Protein AF-A0A7R9ZYK2-F1 (afdb_monomer_lite)

Organism: NCBI:txid73915

Sequence (103 aa):
VGGYTGRHIPLHNVSFIGNRAGITGADKHITQSYFHANEFGIRGVERTDVDLSIFERNDVAANGGRGKFSCNIVRDNRIGVQAFFEGWELTGNLFQGNTEGSV

Foldseek 3Di:
DEDAPVEADEDEAEEDECECECYYEERYEYEQYEYYQYCEPYPAYANYAHEHYEFAAHQADYEYANYAHELYEQALYCARYHYDDPRHHYYNYHYYHHNYHPD

pLDDT: mean 92.53, std 8.56, range [56.03, 98.69]

Secondary structure (DSSP, 8-state):
--S--SS-EEEES-EEES-SEEEESS-EEEES-EEES-SEEEEEEES-EEES-EEES-SEEEEEESSEEES-EEES-SEEEEE-TT--EEES-EEES-SB---

Structure (mmCIF, N/CA/C/O backbone):
data_AF-A0A7R9ZYK2-F1
#
_entry.id   AF-A0A7R9ZYK2-F1
#
loop_
_atom_site.group_PDB
_atom_site.id
_atom_site.type_symbol
_atom_site.label_atom_id
_atom_site.label_alt_id
_atom_site.label_comp_id
_atom_site.label_asym_id
_atom_site.label_entity_id
_atom_site.label_seq_id
_atom_site.pdbx_PDB_ins_code
_atom_site.Cartn_x
_atom_site.Cartn_y
_atom_site.Cartn_z
_atom_site.occupancy
_atom_site.B_iso_or_equiv
_atom_site.auth_seq_id
_atom_site.auth_comp_id
_atom_site.auth_asym_id
_atom_site.auth_atom_id
_atom_site.pdbx_PDB_model_num
ATOM 1 N N . VAL A 1 1 ? 3.136 -6.432 -9.163 1.00 76.25 1 VAL A N 1
ATOM 2 C CA . VAL A 1 1 ? 4.425 -6.078 -9.819 1.00 76.25 1 VAL A CA 1
ATOM 3 C C . VAL A 1 1 ? 5.556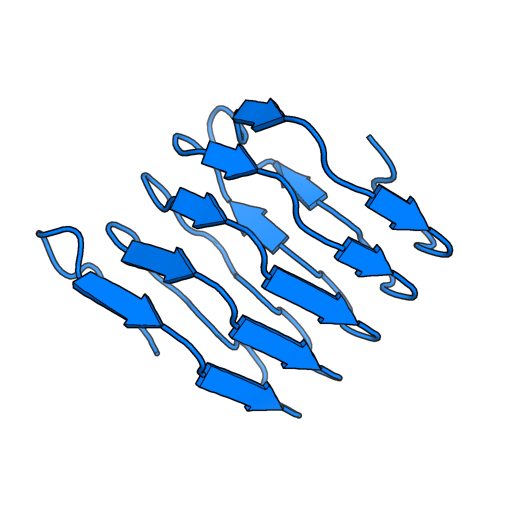 -6.491 -8.899 1.00 76.25 1 VAL A C 1
ATOM 5 O O . VAL A 1 1 ? 5.457 -6.210 -7.713 1.00 76.25 1 VAL A O 1
ATOM 8 N N . GLY A 1 2 ? 6.575 -7.187 -9.408 1.00 80.56 2 GLY A N 1
ATOM 9 C CA . GLY A 1 2 ? 7.645 -7.733 -8.571 1.00 80.56 2 GLY A CA 1
ATOM 10 C C . GLY A 1 2 ? 9.050 -7.447 -9.089 1.00 80.56 2 GLY A C 1
ATOM 11 O O . GLY A 1 2 ? 9.231 -7.157 -10.270 1.00 80.56 2 GLY A O 1
ATOM 12 N N . GLY A 1 3 ? 10.027 -7.572 -8.190 1.00 76.00 3 GLY A N 1
ATOM 13 C CA . GLY A 1 3 ? 11.458 -7.482 -8.487 1.00 76.00 3 GLY A CA 1
ATOM 14 C C . GLY A 1 3 ? 12.100 -6.135 -8.136 1.00 76.00 3 GLY A C 1
ATOM 15 O O . GLY A 1 3 ? 11.451 -5.083 -8.115 1.00 76.00 3 GLY A O 1
ATOM 16 N N . TYR A 1 4 ? 13.407 -6.186 -7.869 1.00 69.38 4 TYR A N 1
ATOM 17 C CA . TYR A 1 4 ? 14.256 -5.007 -7.706 1.00 69.38 4 TYR A CA 1
ATOM 18 C C . TYR A 1 4 ? 14.401 -4.319 -9.058 1.00 69.38 4 TYR A C 1
ATOM 20 O O . TYR A 1 4 ? 14.883 -4.924 -10.012 1.00 69.38 4 TYR A O 1
ATOM 28 N N . THR A 1 5 ? 13.986 -3.060 -9.155 1.00 76.50 5 THR A N 1
ATOM 29 C CA . THR A 1 5 ? 14.121 -2.314 -10.415 1.00 76.50 5 THR A CA 1
ATOM 30 C C . THR A 1 5 ? 15.456 -1.597 -10.541 1.00 76.50 5 THR A C 1
ATOM 32 O O . THR A 1 5 ? 15.772 -1.124 -11.629 1.00 76.50 5 THR A O 1
ATOM 35 N N . GLY A 1 6 ? 16.241 -1.490 -9.459 1.00 68.50 6 GLY A N 1
ATOM 36 C CA . GLY A 1 6 ? 17.555 -0.828 -9.454 1.00 68.50 6 GLY A CA 1
ATOM 37 C C . GLY A 1 6 ? 17.505 0.683 -9.724 1.00 68.50 6 GLY A C 1
ATOM 38 O O . GLY A 1 6 ? 18.541 1.343 -9.756 1.00 68.50 6 GLY A O 1
ATOM 39 N N . ARG A 1 7 ? 16.302 1.223 -9.937 1.00 71.81 7 ARG A N 1
ATOM 40 C CA . ARG A 1 7 ? 15.930 2.628 -10.123 1.00 71.81 7 ARG A CA 1
ATOM 41 C C . ARG A 1 7 ? 14.510 2.799 -9.586 1.00 71.81 7 ARG A C 1
ATOM 43 O O . ARG A 1 7 ? 13.721 1.862 -9.730 1.00 71.81 7 ARG A O 1
ATOM 50 N N . HIS A 1 8 ? 14.195 3.974 -9.034 1.00 76.25 8 HIS A N 1
ATOM 51 C CA . HIS A 1 8 ? 12.846 4.358 -8.593 1.00 76.25 8 HIS A CA 1
ATOM 52 C C . HIS A 1 8 ? 11.879 4.386 -9.778 1.00 76.25 8 HIS A C 1
ATOM 54 O O . HIS A 1 8 ? 11.746 5.396 -10.466 1.00 76.25 8 HIS A O 1
ATOM 60 N N . ILE A 1 9 ? 11.225 3.256 -10.051 1.00 85.25 9 ILE A N 1
ATOM 61 C CA . ILE A 1 9 ? 10.209 3.184 -11.105 1.00 85.25 9 ILE A CA 1
ATOM 62 C C . ILE A 1 9 ? 8.911 3.798 -10.573 1.00 85.25 9 ILE A C 1
ATOM 64 O O . ILE A 1 9 ? 8.421 3.331 -9.536 1.00 85.25 9 ILE A O 1
ATOM 68 N N . PRO A 1 10 ? 8.343 4.806 -11.264 1.00 90.94 10 PRO A N 1
ATOM 69 C CA . PRO A 1 10 ? 7.079 5.397 -10.866 1.00 90.94 10 PRO A CA 1
ATOM 70 C C . PRO A 1 10 ? 5.921 4.449 -11.191 1.00 90.94 10 PRO A C 1
ATOM 72 O O . PRO A 1 10 ? 5.795 3.950 -12.310 1.00 90.94 10 PRO A O 1
ATOM 75 N N . LEU A 1 11 ? 5.055 4.227 -10.208 1.00 92.06 11 LEU A N 1
ATOM 76 C CA . LEU A 1 11 ? 3.752 3.591 -10.358 1.00 92.06 11 LEU A CA 1
ATOM 77 C C . LEU A 1 11 ? 2.710 4.594 -9.878 1.00 92.06 11 LEU A C 1
ATOM 79 O O . LEU A 1 11 ? 2.687 4.967 -8.709 1.00 92.06 11 LEU A O 1
ATOM 83 N N . HIS A 1 12 ? 1.881 5.069 -10.796 1.00 96.38 12 HIS A N 1
ATOM 84 C CA . HIS A 1 12 ? 0.989 6.190 -10.551 1.00 96.38 12 HIS A CA 1
ATOM 85 C C . HIS A 1 12 ? -0.415 5.867 -11.042 1.00 96.38 12 HIS A C 1
ATOM 87 O O . HIS A 1 12 ? -0.565 5.427 -12.181 1.00 96.38 12 HIS A O 1
ATOM 93 N N . ASN A 1 13 ? -1.425 6.112 -10.204 1.00 97.06 13 ASN A N 1
ATOM 94 C CA . ASN A 1 13 ? -2.830 5.878 -10.543 1.00 97.06 13 ASN A CA 1
ATOM 95 C C . ASN A 1 13 ? -3.109 4.431 -11.000 1.00 97.06 13 ASN A C 1
ATOM 97 O O . ASN A 1 13 ? -3.724 4.187 -12.039 1.00 97.06 13 ASN A O 1
ATOM 101 N N . VAL A 1 14 ? -2.606 3.457 -10.233 1.00 96.81 14 VAL A N 1
ATOM 102 C CA . VAL A 1 14 ? -2.754 2.020 -10.519 1.00 96.81 14 VAL A CA 1
ATOM 103 C C . VAL A 1 14 ? -3.613 1.350 -9.449 1.00 96.81 14 VAL A C 1
ATOM 105 O O . VAL A 1 14 ? -3.541 1.704 -8.274 1.00 96.81 14 VAL A O 1
ATOM 108 N N . SER A 1 15 ? -4.412 0.355 -9.843 1.00 97.69 15 SER A N 1
ATOM 109 C CA . SER A 1 15 ? -5.199 -0.473 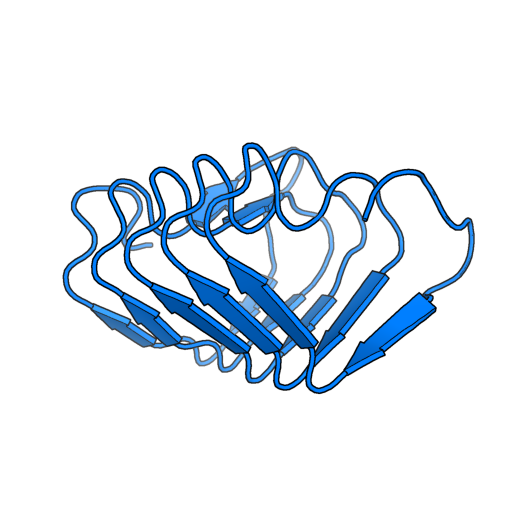-8.922 1.00 97.69 15 SER A CA 1
ATOM 110 C C . SER A 1 15 ? -4.669 -1.907 -8.851 1.00 97.69 15 SER A C 1
ATOM 112 O O . SER A 1 15 ? -4.477 -2.556 -9.879 1.00 97.69 15 SER A O 1
ATOM 114 N N . PHE A 1 16 ? -4.487 -2.415 -7.633 1.00 97.69 16 PHE A N 1
ATOM 115 C CA . PHE A 1 16 ? -4.106 -3.794 -7.332 1.00 97.69 16 PHE A CA 1
ATOM 116 C C . PHE A 1 16 ? -5.214 -4.449 -6.507 1.00 97.69 16 PHE A C 1
ATOM 118 O O . PHE A 1 16 ? -5.424 -4.083 -5.349 1.00 97.69 16 PHE A O 1
ATOM 125 N N . ILE A 1 17 ? -5.934 -5.401 -7.108 1.00 98.25 17 ILE A N 1
ATOM 126 C CA . ILE A 1 17 ? -7.150 -5.983 -6.522 1.00 98.25 17 ILE A CA 1
ATOM 127 C C . ILE A 1 17 ? -7.079 -7.511 -6.502 1.00 98.25 17 ILE A C 1
ATOM 129 O O . ILE A 1 17 ? -6.783 -8.112 -7.534 1.00 98.25 17 ILE A O 1
ATOM 133 N N . GLY A 1 18 ? -7.376 -8.136 -5.358 1.00 97.38 18 GLY A N 1
ATOM 134 C CA . GLY A 1 18 ? -7.564 -9.592 -5.270 1.00 97.38 18 GLY A CA 1
ATOM 135 C C . GLY A 1 18 ? -6.288 -10.426 -5.426 1.00 97.38 18 GLY A C 1
ATOM 136 O O . GLY A 1 18 ? -6.356 -11.581 -5.843 1.00 97.38 18 GLY A O 1
ATOM 137 N N . ASN A 1 19 ? -5.113 -9.854 -5.153 1.00 96.94 19 ASN A N 1
ATOM 138 C CA . ASN A 1 19 ? -3.823 -10.513 -5.362 1.00 96.94 19 ASN A CA 1
ATOM 139 C C . ASN A 1 19 ? -3.265 -11.111 -4.070 1.00 96.94 19 ASN A C 1
ATOM 141 O O . ASN A 1 19 ? -3.521 -10.637 -2.966 1.00 96.94 19 ASN A O 1
ATOM 145 N N . ARG A 1 20 ? -2.349 -12.072 -4.220 1.00 96.44 20 ARG A N 1
ATOM 146 C CA . ARG A 1 20 ? -1.459 -12.477 -3.123 1.00 96.44 20 ARG A CA 1
ATOM 147 C C . ARG A 1 20 ? -0.524 -11.342 -2.681 1.00 96.44 20 ARG A C 1
ATOM 149 O O . ARG A 1 20 ? -0.231 -11.191 -1.502 1.00 96.44 20 ARG A O 1
ATOM 156 N N . ALA A 1 21 ? -0.013 -10.559 -3.628 1.00 96.25 21 ALA A N 1
ATOM 157 C CA . ALA A 1 21 ? 0.767 -9.360 -3.343 1.00 96.25 21 ALA A CA 1
ATOM 158 C C . ALA A 1 21 ? 0.598 -8.347 -4.481 1.00 96.25 21 ALA A C 1
ATOM 160 O O . ALA A 1 21 ? 0.855 -8.691 -5.637 1.00 96.25 21 ALA A O 1
ATOM 161 N N . GLY A 1 22 ? 0.200 -7.111 -4.168 1.00 94.44 22 GLY A N 1
ATOM 162 C CA . GLY A 1 22 ? 0.124 -6.030 -5.156 1.00 94.44 22 GLY A CA 1
ATOM 163 C C . GLY A 1 22 ? 1.515 -5.641 -5.663 1.00 94.44 22 GLY A C 1
ATOM 164 O O . GLY A 1 22 ? 1.805 -5.729 -6.863 1.00 94.44 22 GLY A O 1
ATOM 165 N N . ILE A 1 23 ? 2.410 -5.294 -4.734 1.00 93.81 23 ILE A N 1
ATOM 166 C CA . ILE A 1 23 ? 3.819 -4.969 -5.004 1.00 93.81 23 ILE A CA 1
ATOM 167 C C . ILE A 1 23 ? 4.760 -5.844 -4.177 1.00 93.81 23 ILE A C 1
ATOM 169 O O . ILE A 1 23 ? 4.530 -6.084 -2.990 1.00 93.81 23 ILE A O 1
ATOM 173 N N . THR A 1 24 ? 5.857 -6.266 -4.806 1.00 93.12 24 THR A N 1
ATOM 174 C CA . THR A 1 24 ? 7.018 -6.873 -4.149 1.00 93.12 24 THR A CA 1
ATOM 175 C C . THR A 1 24 ? 8.326 -6.301 -4.702 1.00 93.12 24 THR A C 1
ATOM 177 O O . THR A 1 24 ? 8.377 -5.817 -5.836 1.00 93.12 24 THR A O 1
ATOM 180 N N . GLY A 1 25 ? 9.407 -6.412 -3.925 1.00 86.50 25 GLY A N 1
ATOM 181 C CA . GLY A 1 25 ? 10.737 -5.922 -4.305 1.00 86.50 25 GLY A CA 1
ATOM 182 C C . GLY A 1 25 ? 10.917 -4.408 -4.134 1.00 86.50 25 GLY A C 1
ATOM 183 O O . GLY A 1 25 ? 9.951 -3.657 -4.039 1.00 86.50 25 GLY A O 1
ATOM 184 N N . ALA A 1 26 ? 12.174 -3.971 -4.061 1.00 86.44 26 ALA A N 1
ATOM 185 C CA . ALA A 1 26 ? 12.531 -2.597 -3.710 1.00 86.44 26 ALA A CA 1
ATOM 186 C C . ALA A 1 26 ? 12.479 -1.604 -4.890 1.00 86.44 26 ALA A C 1
ATOM 188 O O . ALA A 1 26 ? 12.230 -1.971 -6.048 1.00 86.44 26 ALA A O 1
ATOM 189 N N . ASP A 1 27 ? 12.804 -0.348 -4.571 1.00 90.12 27 ASP A N 1
ATOM 190 C CA . ASP A 1 27 ? 13.107 0.744 -5.501 1.00 90.12 27 ASP A CA 1
ATOM 191 C C . ASP A 1 27 ? 11.902 1.178 -6.358 1.00 90.12 27 ASP A C 1
ATOM 193 O O . ASP A 1 27 ? 11.995 1.315 -7.579 1.00 90.12 27 ASP A O 1
ATOM 197 N N . LYS A 1 28 ? 10.734 1.379 -5.739 1.00 90.19 28 LYS A N 1
ATOM 198 C CA . LYS A 1 28 ? 9.543 1.941 -6.406 1.00 90.19 28 LYS A CA 1
ATOM 199 C C . LYS A 1 28 ? 9.164 3.290 -5.812 1.00 90.19 28 LYS A C 1
ATOM 201 O O . LYS A 1 28 ? 9.415 3.546 -4.639 1.00 90.19 28 LYS A O 1
ATOM 206 N N . HIS A 1 29 ? 8.519 4.122 -6.621 1.00 94.75 29 HIS A N 1
ATOM 207 C CA . HIS A 1 29 ? 7.784 5.284 -6.130 1.00 94.75 29 HIS A CA 1
ATOM 208 C C . HIS A 1 29 ? 6.316 5.122 -6.508 1.00 94.75 29 HIS A C 1
ATOM 210 O O . HIS A 1 29 ? 5.972 5.128 -7.688 1.00 94.75 29 HIS A O 1
ATOM 216 N N . ILE A 1 30 ? 5.465 4.888 -5.515 1.00 96.19 30 ILE A N 1
ATOM 217 C CA . ILE A 1 30 ? 4.049 4.572 -5.696 1.00 96.19 30 ILE A CA 1
ATOM 218 C C . ILE A 1 30 ? 3.235 5.791 -5.288 1.00 96.19 30 ILE A C 1
ATOM 220 O O . ILE A 1 30 ? 3.346 6.259 -4.161 1.00 96.19 30 ILE A O 1
ATOM 224 N N . THR A 1 31 ? 2.401 6.297 -6.192 1.00 98.12 31 THR A N 1
ATOM 225 C CA . THR A 1 31 ? 1.580 7.484 -5.933 1.00 98.12 31 THR A CA 1
ATOM 226 C C . THR A 1 31 ? 0.143 7.283 -6.391 1.00 98.12 31 THR A 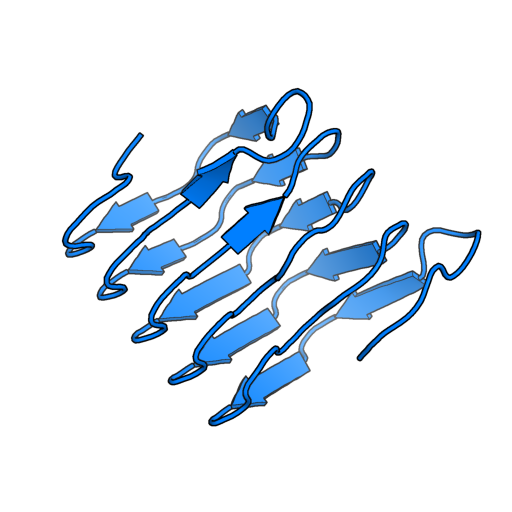C 1
ATOM 228 O O . THR A 1 31 ? -0.110 6.618 -7.401 1.00 98.12 31 THR A O 1
ATOM 231 N N . GLN A 1 32 ? -0.811 7.854 -5.650 1.00 98.25 32 GLN A N 1
ATOM 232 C CA . GLN A 1 32 ? -2.231 7.917 -6.035 1.00 98.25 32 GLN A CA 1
ATOM 233 C C . GLN A 1 32 ? -2.818 6.563 -6.465 1.00 98.25 32 GLN A C 1
ATOM 235 O O . GLN A 1 32 ? -3.603 6.488 -7.403 1.00 98.25 32 GLN A O 1
ATOM 240 N N . SER A 1 33 ? -2.389 5.476 -5.825 1.00 98.44 33 SER A N 1
ATOM 241 C CA . SER A 1 33 ? -2.738 4.108 -6.216 1.00 98.44 33 SER A CA 1
ATOM 242 C C . SER A 1 33 ? -3.684 3.462 -5.204 1.00 98.44 33 SER A C 1
ATOM 244 O O . SER A 1 33 ? -3.806 3.919 -4.067 1.00 98.44 33 SER A O 1
ATOM 246 N N . TYR A 1 34 ? -4.367 2.395 -5.616 1.00 98.56 34 TYR A N 1
ATOM 247 C CA . TYR A 1 34 ? -5.366 1.707 -4.799 1.00 98.56 34 TYR A CA 1
ATOM 248 C C . TYR A 1 34 ? -5.035 0.225 -4.627 1.00 98.56 34 TYR A C 1
ATOM 250 O O . TYR A 1 34 ? -4.828 -0.499 -5.599 1.00 98.56 34 TYR A O 1
ATOM 258 N N . PHE A 1 35 ? -5.013 -0.230 -3.378 1.00 98.69 35 PHE A N 1
ATOM 259 C CA . PHE A 1 35 ? -4.739 -1.607 -2.986 1.00 98.69 35 PHE A CA 1
ATOM 260 C C . PHE A 1 35 ? -5.949 -2.169 -2.250 1.00 98.69 35 PHE A C 1
ATOM 262 O O . PHE A 1 35 ? -6.217 -1.769 -1.115 1.00 98.69 35 PHE A O 1
ATOM 269 N N . HIS A 1 36 ? -6.669 -3.098 -2.881 1.00 98.69 36 HIS A N 1
ATOM 270 C CA . HIS A 1 36 ? -7.920 -3.628 -2.347 1.00 98.69 36 HIS A CA 1
ATOM 271 C C . HIS A 1 36 ? -7.974 -5.152 -2.299 1.00 98.69 36 HIS A C 1
ATOM 273 O O . HIS A 1 36 ? -7.682 -5.814 -3.294 1.00 98.69 36 HIS A O 1
ATOM 279 N N . ALA A 1 37 ? -8.436 -5.711 -1.179 1.00 98.31 37 ALA A N 1
ATOM 280 C CA . ALA A 1 37 ? -8.712 -7.146 -1.060 1.00 98.31 37 ALA A CA 1
ATOM 281 C C . ALA A 1 37 ? -7.520 -8.048 -1.443 1.00 98.31 37 ALA A C 1
ATOM 283 O O . ALA A 1 37 ? -7.704 -9.110 -2.036 1.00 98.31 37 ALA A O 1
ATOM 284 N N . ASN A 1 38 ? -6.289 -7.619 -1.148 1.00 98.25 38 ASN A N 1
ATOM 285 C CA . ASN A 1 38 ? -5.088 -8.430 -1.343 1.00 98.25 38 ASN A CA 1
ATOM 286 C C . ASN A 1 38 ? -4.686 -9.128 -0.032 1.00 98.25 38 ASN A C 1
ATOM 288 O O . ASN A 1 38 ? -4.942 -8.612 1.052 1.00 98.25 38 ASN A O 1
ATOM 292 N N . GLU A 1 39 ? -3.974 -10.255 -0.108 1.00 98.06 39 GLU A N 1
ATOM 293 C CA . GLU A 1 39 ? -3.281 -10.805 1.074 1.00 98.06 39 GLU A CA 1
ATOM 294 C C . GLU A 1 39 ? -2.216 -9.795 1.545 1.00 98.06 39 GLU A C 1
ATOM 296 O O . GLU A 1 39 ? -2.163 -9.421 2.709 1.00 98.06 39 GLU A O 1
ATOM 301 N N . PHE A 1 40 ? -1.441 -9.237 0.613 1.00 97.75 40 PHE A N 1
ATOM 302 C CA . PHE A 1 40 ? -0.565 -8.097 0.879 1.00 97.75 40 PHE A CA 1
ATOM 303 C C . PHE A 1 40 ? -0.801 -6.983 -0.142 1.00 97.75 40 PHE A C 1
ATOM 305 O O . PHE A 1 40 ? -0.686 -7.215 -1.349 1.00 97.75 40 PHE A O 1
ATOM 312 N N . GLY A 1 41 ? -1.052 -5.752 0.306 1.00 97.31 41 GLY A N 1
ATOM 313 C CA . GLY A 1 41 ? -0.990 -4.590 -0.587 1.00 97.31 41 GLY A CA 1
ATOM 314 C C . GLY A 1 41 ? 0.444 -4.397 -1.091 1.00 97.31 41 GLY A C 1
ATOM 315 O O . GLY A 1 41 ? 0.722 -4.480 -2.292 1.00 97.31 41 GLY A O 1
ATOM 316 N N . ILE A 1 42 ? 1.377 -4.267 -0.146 1.00 96.19 42 ILE A N 1
ATOM 317 C CA . ILE A 1 42 ? 2.827 -4.258 -0.377 1.00 96.19 42 ILE A CA 1
ATOM 318 C C . ILE A 1 42 ? 3.488 -5.309 0.517 1.00 96.19 42 ILE A C 1
ATOM 320 O O . ILE A 1 42 ? 3.177 -5.390 1.706 1.00 96.19 42 ILE A O 1
ATOM 324 N N . ARG A 1 43 ? 4.415 -6.100 -0.038 1.00 95.31 43 ARG A N 1
ATOM 325 C CA . ARG A 1 43 ? 5.080 -7.195 0.681 1.00 95.31 43 ARG A CA 1
ATOM 326 C C . ARG A 1 43 ? 6.602 -7.143 0.577 1.00 95.31 43 ARG A C 1
ATOM 328 O O . ARG A 1 43 ? 7.148 -7.320 -0.514 1.00 95.31 43 ARG A O 1
ATOM 335 N N . GLY A 1 44 ? 7.263 -7.043 1.730 1.00 90.94 44 GLY A N 1
ATOM 336 C CA . GLY A 1 44 ? 8.699 -7.262 1.897 1.00 90.94 44 GLY A CA 1
ATOM 337 C C . GLY A 1 44 ? 9.558 -6.317 1.068 1.00 90.94 44 GLY A C 1
ATOM 338 O O . GLY A 1 44 ? 10.478 -6.774 0.393 1.00 90.94 44 GLY A O 1
ATOM 339 N N . VAL A 1 45 ? 9.220 -5.025 1.050 1.00 91.19 45 VAL A N 1
ATOM 340 C CA . VAL A 1 45 ? 9.947 -4.031 0.246 1.00 91.19 45 VAL A CA 1
ATOM 341 C C . VAL A 1 45 ? 10.925 -3.208 1.081 1.00 91.19 45 VAL A C 1
ATOM 343 O O . VAL A 1 45 ? 10.687 -2.923 2.252 1.00 91.19 45 VAL A O 1
ATOM 346 N N . GLU A 1 46 ? 12.005 -2.772 0.437 1.00 90.50 46 GLU A N 1
ATOM 347 C CA . GLU A 1 46 ? 12.921 -1.741 0.931 1.00 90.50 46 GLU A CA 1
ATOM 348 C C . GLU A 1 46 ? 12.896 -0.530 -0.011 1.00 90.50 46 GLU A C 1
ATOM 350 O O . GLU A 1 46 ? 12.489 -0.666 -1.171 1.00 90.50 46 GLU A O 1
ATOM 355 N N . ARG A 1 47 ? 13.367 0.639 0.451 1.00 91.44 47 ARG A N 1
ATOM 356 C CA . ARG A 1 47 ? 13.659 1.826 -0.390 1.00 91.44 47 ARG A CA 1
ATOM 357 C C . ARG A 1 47 ? 12.535 2.159 -1.375 1.00 91.44 47 ARG A C 1
ATOM 359 O O . ARG A 1 47 ? 12.766 2.440 -2.549 1.00 91.44 47 ARG A O 1
ATOM 366 N N . THR A 1 48 ? 11.304 2.012 -0.904 1.00 93.00 48 THR A N 1
ATOM 367 C CA . THR A 1 48 ? 10.093 2.220 -1.687 1.00 93.00 48 THR A CA 1
ATOM 368 C C . THR A 1 48 ? 9.285 3.295 -1.002 1.00 93.00 48 THR A C 1
ATOM 370 O O . THR A 1 48 ? 8.949 3.140 0.175 1.00 93.00 48 THR A O 1
ATOM 373 N N . ASP A 1 49 ? 9.006 4.353 -1.754 1.00 95.38 49 ASP A N 1
ATOM 374 C CA . ASP A 1 49 ? 8.212 5.486 -1.303 1.00 95.38 49 ASP A CA 1
ATOM 375 C C . ASP A 1 49 ? 6.761 5.294 -1.750 1.00 95.38 49 ASP A C 1
ATOM 377 O O . ASP A 1 49 ? 6.503 4.877 -2.886 1.00 95.38 49 ASP A O 1
ATOM 381 N N . VAL A 1 50 ? 5.819 5.562 -0.850 1.00 97.00 50 VAL A N 1
ATOM 382 C CA . VAL A 1 50 ? 4.382 5.382 -1.067 1.00 97.00 50 VAL A CA 1
ATOM 383 C C . VAL A 1 50 ? 3.646 6.620 -0.590 1.00 97.00 50 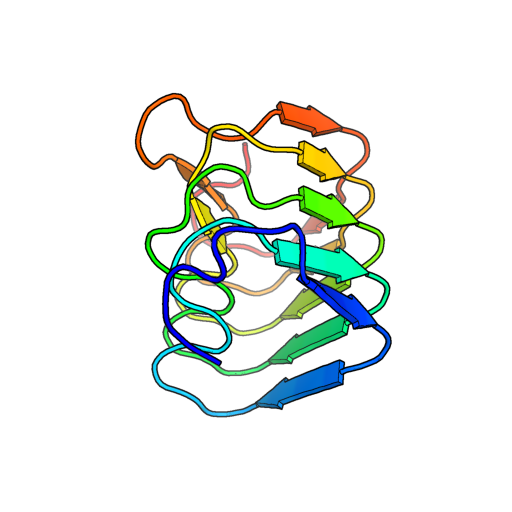VAL A C 1
ATOM 385 O O . VAL A 1 50 ? 3.597 6.885 0.613 1.00 97.00 50 VAL A O 1
ATOM 388 N N . ASP A 1 51 ? 3.034 7.340 -1.524 1.00 98.00 51 ASP A N 1
ATOM 389 C CA . ASP A 1 51 ? 2.363 8.600 -1.238 1.00 98.00 51 ASP A CA 1
ATOM 390 C C . ASP A 1 51 ? 0.922 8.624 -1.756 1.00 98.00 51 ASP A C 1
ATOM 392 O O . ASP A 1 51 ? 0.610 8.090 -2.828 1.00 98.00 51 ASP A O 1
ATOM 396 N N . LEU A 1 52 ? 0.036 9.306 -1.022 1.00 98.38 52 LEU A N 1
ATOM 397 C CA . LEU A 1 52 ? -1.322 9.650 -1.476 1.00 98.38 52 LEU A CA 1
ATOM 398 C C . LEU A 1 52 ? -2.144 8.443 -1.965 1.00 98.38 52 LEU A C 1
ATOM 400 O O . LEU A 1 52 ? -2.980 8.577 -2.858 1.00 98.38 52 LEU A O 1
ATOM 404 N N . SER A 1 53 ? -1.879 7.252 -1.431 1.00 98.62 53 SER A N 1
ATOM 405 C CA . SER A 1 53 ? -2.477 5.995 -1.879 1.00 98.62 53 SER A CA 1
ATOM 406 C C . SER A 1 53 ? -3.465 5.448 -0.851 1.00 98.62 53 SER A C 1
ATOM 408 O O . SER A 1 53 ? -3.463 5.832 0.320 1.00 98.62 53 SER A O 1
ATOM 410 N N . ILE A 1 54 ? -4.343 4.554 -1.300 1.00 98.62 54 ILE A N 1
ATOM 411 C CA . ILE A 1 54 ? -5.395 3.965 -0.471 1.00 98.62 54 ILE A CA 1
ATOM 412 C C . ILE A 1 54 ? -5.159 2.461 -0.348 1.00 98.62 54 ILE A C 1
ATOM 414 O O . ILE A 1 54 ? -5.042 1.759 -1.352 1.00 98.62 54 ILE A O 1
ATOM 418 N N . PHE A 1 55 ? -5.148 1.966 0.886 1.00 98.56 55 PHE A N 1
ATOM 419 C CA . PHE A 1 55 ? -5.073 0.550 1.221 1.00 98.56 55 PHE A CA 1
ATOM 420 C C . PHE A 1 55 ? -6.311 0.141 2.005 1.00 98.56 55 PHE A C 1
ATOM 422 O O . PHE A 1 55 ? -6.531 0.618 3.121 1.00 98.56 55 PHE A O 1
ATOM 429 N N . GLU A 1 56 ? -7.110 -0.750 1.430 1.00 98.50 56 GLU A N 1
ATOM 430 C CA . GLU A 1 56 ? -8.400 -1.133 1.985 1.00 98.50 56 GLU A CA 1
ATOM 431 C C . GLU A 1 56 ? -8.655 -2.640 1.920 1.00 98.50 56 GLU A C 1
ATOM 433 O O . GLU A 1 56 ? -8.475 -3.258 0.872 1.00 98.50 56 GLU A O 1
ATOM 438 N N . ARG A 1 57 ? -9.141 -3.234 3.018 1.00 98.31 57 ARG A N 1
ATOM 439 C CA . ARG A 1 57 ? -9.541 -4.656 3.070 1.00 98.31 57 ARG A CA 1
ATOM 440 C C . ARG A 1 57 ? -8.449 -5.641 2.656 1.00 98.31 57 ARG A C 1
ATOM 442 O O . ARG A 1 57 ? -8.752 -6.723 2.165 1.00 98.31 57 ARG A O 1
ATOM 449 N N . ASN A 1 58 ? -7.185 -5.284 2.838 1.00 98.19 58 ASN A N 1
ATOM 450 C CA . ASN A 1 58 ? -6.081 -6.222 2.682 1.00 98.19 58 ASN A CA 1
ATOM 451 C C . ASN A 1 58 ? -5.869 -6.997 3.992 1.00 98.19 58 ASN A C 1
ATOM 453 O O . ASN A 1 58 ? -6.224 -6.506 5.066 1.00 98.19 58 ASN A O 1
ATOM 457 N N . ASP A 1 59 ? -5.254 -8.180 3.932 1.00 97.56 59 ASP A N 1
ATOM 458 C CA . ASP A 1 59 ? -4.797 -8.827 5.168 1.00 97.56 59 ASP A CA 1
ATOM 459 C C . ASP A 1 59 ? -3.662 -7.998 5.786 1.00 97.56 59 ASP A C 1
ATOM 461 O O . ASP A 1 59 ? -3.774 -7.518 6.910 1.00 97.56 59 ASP A O 1
ATOM 465 N N . VAL A 1 60 ? -2.626 -7.693 5.004 1.00 97.19 60 VAL A N 1
ATOM 466 C CA . VAL A 1 60 ? -1.591 -6.720 5.371 1.00 97.19 60 VAL A CA 1
ATOM 467 C C . VAL A 1 60 ? -1.583 -5.586 4.357 1.00 97.19 60 VAL A C 1
ATOM 469 O O . VAL A 1 60 ? -1.326 -5.801 3.172 1.00 97.19 60 VAL A O 1
ATOM 472 N N . ALA A 1 61 ? -1.848 -4.360 4.806 1.00 97.44 61 ALA A N 1
ATOM 473 C CA . ALA A 1 61 ? -1.865 -3.201 3.921 1.00 97.44 61 ALA A CA 1
ATOM 474 C C . ALA A 1 61 ? -0.465 -2.961 3.342 1.00 97.44 61 ALA A C 1
ATOM 476 O O . ALA A 1 61 ? -0.272 -2.977 2.123 1.00 97.44 61 ALA A O 1
ATOM 477 N N . ALA A 1 62 ? 0.529 -2.817 4.217 1.00 96.00 62 ALA A N 1
ATOM 478 C CA . ALA A 1 62 ? 1.884 -2.532 3.789 1.00 96.00 62 ALA A CA 1
ATOM 479 C C . ALA A 1 62 ? 2.919 -3.178 4.723 1.00 96.00 62 ALA A C 1
ATOM 481 O O . ALA A 1 62 ? 2.924 -2.942 5.929 1.00 96.00 62 ALA A O 1
ATOM 482 N N . ASN A 1 63 ? 3.812 -3.987 4.150 1.00 94.88 63 ASN A N 1
ATOM 483 C CA . ASN A 1 63 ? 4.968 -4.572 4.824 1.00 94.88 63 ASN A CA 1
ATOM 484 C C . ASN A 1 63 ? 6.265 -4.115 4.132 1.00 94.88 63 ASN A C 1
ATOM 486 O O . ASN A 1 63 ? 6.502 -4.464 2.970 1.00 94.88 63 ASN A O 1
ATOM 490 N N . GLY A 1 64 ? 7.095 -3.333 4.825 1.00 93.31 64 GLY A N 1
ATOM 491 C CA . GLY A 1 64 ? 8.306 -2.756 4.234 1.00 93.31 64 GLY A CA 1
ATOM 492 C C . GLY A 1 64 ? 9.072 -1.786 5.139 1.00 93.31 64 GLY A C 1
ATOM 493 O O . GLY A 1 64 ? 8.751 -1.629 6.320 1.00 93.31 64 GLY A O 1
ATOM 494 N N . GLY A 1 65 ? 10.103 -1.150 4.574 1.00 91.81 65 GLY A N 1
ATOM 495 C CA . GLY A 1 65 ? 10.881 -0.116 5.258 1.00 91.81 65 GLY A CA 1
ATOM 496 C C . GLY A 1 65 ? 11.900 0.631 4.390 1.00 91.81 65 GLY A C 1
ATOM 497 O O . GLY A 1 65 ? 11.975 0.443 3.173 1.00 91.81 65 GLY A O 1
ATOM 498 N N . ARG A 1 66 ? 12.706 1.491 5.029 1.00 92.75 66 ARG A N 1
ATOM 499 C CA . ARG A 1 66 ? 13.802 2.290 4.434 1.00 92.75 66 ARG A CA 1
ATOM 500 C C . ARG A 1 66 ? 13.365 3.263 3.332 1.00 92.75 66 ARG A C 1
ATOM 502 O O . ARG A 1 66 ? 14.158 3.623 2.465 1.00 92.75 66 ARG A O 1
ATOM 509 N N . GLY A 1 67 ? 12.096 3.648 3.350 1.00 92.88 67 GLY A N 1
ATOM 510 C CA . GLY A 1 67 ? 11.481 4.633 2.461 1.00 92.88 67 GLY A CA 1
ATOM 511 C C . GLY A 1 67 ? 10.414 5.429 3.207 1.00 92.88 67 GLY A C 1
ATOM 512 O O . GLY A 1 67 ? 10.258 5.281 4.425 1.00 92.88 67 GLY A O 1
ATOM 513 N N . LYS A 1 68 ? 9.664 6.241 2.474 1.00 95.31 68 LYS A N 1
ATOM 514 C CA . LYS A 1 68 ? 8.565 7.049 3.002 1.00 95.31 68 LYS A CA 1
ATOM 515 C C . LYS A 1 68 ? 7.228 6.366 2.786 1.00 95.31 68 LYS A C 1
ATOM 517 O O . LYS A 1 68 ? 6.961 5.799 1.732 1.00 95.31 68 LYS A O 1
ATOM 522 N N . PHE A 1 69 ? 6.358 6.472 3.775 1.00 96.38 69 PHE A N 1
ATOM 523 C CA . PHE A 1 69 ? 4.963 6.086 3.652 1.00 96.38 69 PHE A CA 1
ATOM 524 C C . PHE A 1 69 ? 4.144 7.286 4.117 1.00 96.38 69 PHE A C 1
ATOM 526 O O . PHE A 1 69 ? 4.000 7.504 5.323 1.00 96.38 69 PHE A O 1
ATOM 533 N N . SER A 1 70 ? 3.698 8.125 3.177 1.00 97.81 70 SER A N 1
ATOM 534 C CA . SER A 1 70 ? 3.156 9.446 3.497 1.00 97.81 70 SER A CA 1
ATOM 535 C C . SER A 1 70 ? 1.774 9.745 2.914 1.00 97.81 70 SER A C 1
ATOM 537 O O . SER A 1 70 ? 1.440 9.376 1.791 1.00 97.81 70 SER A O 1
ATOM 539 N N . CYS A 1 71 ? 0.943 10.441 3.693 1.00 98.38 71 CYS A N 1
ATOM 540 C CA . CYS A 1 71 ? -0.381 10.906 3.271 1.00 98.38 71 CYS A CA 1
ATOM 541 C C . CYS A 1 71 ? -1.289 9.802 2.687 1.00 98.38 71 CYS A C 1
ATOM 543 O O . CYS A 1 71 ? -2.128 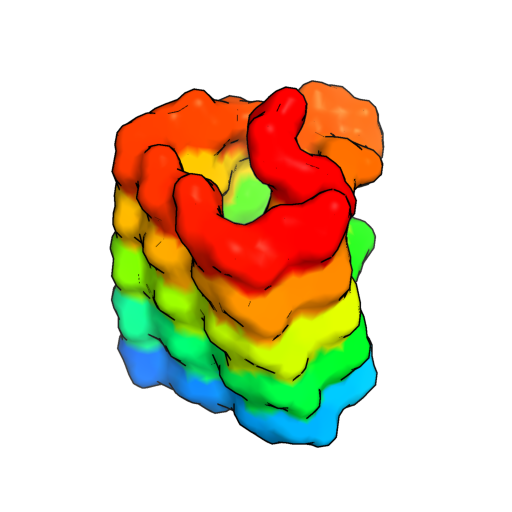10.075 1.828 1.00 98.38 71 CYS A O 1
ATOM 545 N N . ASN A 1 72 ? -1.122 8.554 3.134 1.00 98.38 72 ASN A N 1
ATOM 546 C CA . ASN A 1 72 ? -1.930 7.421 2.695 1.00 98.38 72 ASN A CA 1
ATOM 547 C C . ASN A 1 72 ? -3.178 7.259 3.564 1.00 98.38 72 ASN A C 1
ATOM 549 O O . ASN A 1 72 ? -3.187 7.615 4.744 1.00 98.38 72 ASN A O 1
ATOM 553 N N . ILE A 1 73 ? -4.211 6.642 2.996 1.00 98.38 73 ILE A N 1
ATOM 554 C CA . ILE A 1 73 ? -5.370 6.153 3.743 1.00 98.38 73 ILE A CA 1
ATOM 555 C C . ILE A 1 73 ? -5.219 4.644 3.883 1.00 98.38 73 ILE A C 1
ATOM 557 O O . ILE A 1 73 ? -5.262 3.918 2.893 1.00 98.38 73 ILE A O 1
ATOM 561 N N . VAL A 1 74 ? -5.057 4.165 5.110 1.00 98.31 74 VAL A N 1
ATOM 562 C CA . VAL A 1 74 ? -4.909 2.745 5.429 1.00 98.31 74 VAL A CA 1
ATOM 563 C C . VAL A 1 74 ? -6.078 2.346 6.312 1.00 98.31 74 VAL A C 1
ATOM 565 O O . VAL A 1 74 ? -6.098 2.666 7.504 1.00 98.31 74 VAL A O 1
ATOM 568 N N . ARG A 1 75 ? -7.075 1.676 5.731 1.00 97.88 75 ARG A N 1
ATOM 569 C CA . ARG A 1 75 ? -8.309 1.355 6.447 1.00 97.88 75 ARG A CA 1
ATOM 570 C C . ARG A 1 75 ? -8.834 -0.054 6.254 1.00 97.88 75 ARG A C 1
ATOM 572 O O . ARG A 1 75 ? -8.646 -0.650 5.203 1.00 97.88 75 ARG A O 1
ATOM 579 N N . ASP A 1 76 ? -9.534 -0.558 7.260 1.00 97.88 76 ASP A N 1
ATOM 580 C CA . ASP A 1 76 ? -10.234 -1.845 7.212 1.00 97.88 76 ASP A CA 1
ATOM 581 C C . ASP A 1 76 ? -9.338 -3.033 6.803 1.00 97.88 76 ASP A C 1
ATOM 583 O O . ASP A 1 76 ? -9.813 -3.990 6.197 1.00 97.88 76 ASP A O 1
ATOM 587 N N . ASN A 1 77 ? -8.032 -2.971 7.088 1.00 97.75 77 ASN A N 1
ATOM 588 C CA . ASN A 1 77 ? -7.098 -4.081 6.876 1.00 97.75 77 ASN A CA 1
ATOM 589 C C . ASN A 1 77 ? -6.964 -4.905 8.172 1.00 97.75 77 ASN A C 1
ATOM 591 O O . ASN A 1 77 ? -7.212 -4.378 9.261 1.00 97.75 77 ASN A O 1
ATOM 595 N N . ARG A 1 78 ? -6.515 -6.170 8.119 1.00 96.94 78 ARG A N 1
ATOM 596 C CA . ARG A 1 78 ? -6.158 -6.857 9.380 1.00 96.94 78 ARG A CA 1
ATOM 597 C C . ARG A 1 78 ? -4.949 -6.170 10.009 1.00 96.94 78 ARG A C 1
ATOM 599 O O . ARG A 1 78 ? -5.054 -5.720 11.140 1.00 96.94 78 ARG A O 1
ATOM 606 N N . ILE A 1 79 ? -3.855 -6.009 9.266 1.00 96.50 79 ILE A N 1
ATOM 607 C CA . ILE A 1 79 ? -2.668 -5.246 9.671 1.00 96.50 79 ILE A CA 1
ATOM 608 C C . ILE A 1 79 ? -2.551 -3.982 8.815 1.00 96.50 79 ILE A C 1
ATOM 610 O O . ILE A 1 79 ? -2.518 -4.071 7.587 1.00 96.50 79 ILE A O 1
ATOM 614 N N . GLY A 1 80 ? -2.438 -2.814 9.456 1.00 96.19 80 GLY A N 1
ATOM 615 C CA . GLY A 1 80 ? -2.179 -1.534 8.790 1.00 96.19 80 GLY A CA 1
ATOM 616 C C . GLY A 1 80 ? -0.776 -1.468 8.178 1.00 96.19 80 GLY A C 1
ATOM 617 O O . GLY A 1 80 ? -0.586 -1.718 6.988 1.00 96.19 80 GLY A O 1
ATOM 618 N N . VAL A 1 81 ? 0.225 -1.139 8.992 1.00 94.56 81 VAL A N 1
ATOM 619 C CA . VAL A 1 81 ? 1.635 -1.153 8.574 1.00 94.56 81 VAL A CA 1
ATOM 620 C C . VAL A 1 81 ? 2.410 -2.151 9.420 1.00 94.56 81 VAL A C 1
ATOM 622 O O . VAL A 1 81 ? 2.308 -2.166 10.643 1.00 94.56 81 VAL A O 1
ATOM 625 N N . GLN A 1 82 ? 3.215 -2.974 8.757 1.00 93.25 82 GLN A N 1
ATOM 626 C CA . GLN A 1 82 ? 4.163 -3.874 9.392 1.00 93.25 82 GLN A CA 1
ATOM 627 C C . GLN A 1 82 ? 5.584 -3.471 9.005 1.00 93.25 82 GLN A C 1
ATOM 629 O O . GLN A 1 82 ? 5.936 -3.451 7.824 1.00 93.25 82 GLN A O 1
ATOM 634 N N . ALA A 1 83 ? 6.415 -3.183 10.004 1.00 88.75 83 ALA A N 1
ATOM 635 C CA . ALA A 1 83 ? 7.815 -2.871 9.765 1.00 88.75 83 ALA A CA 1
ATOM 636 C C . ALA A 1 83 ? 8.568 -4.082 9.191 1.00 88.75 83 ALA A C 1
ATOM 638 O O . ALA A 1 83 ? 8.415 -5.220 9.642 1.00 88.75 83 ALA A O 1
ATOM 639 N N . PHE A 1 84 ? 9.423 -3.807 8.213 1.00 81.56 84 PHE A N 1
ATOM 640 C CA . PHE A 1 84 ? 10.453 -4.704 7.707 1.00 81.56 84 PHE A CA 1
ATOM 641 C C . PHE A 1 84 ? 11.771 -3.920 7.668 1.00 81.56 84 PHE A C 1
ATOM 643 O O . PHE A 1 84 ? 11.770 -2.730 7.345 1.00 81.56 84 PHE A O 1
ATOM 650 N N . PHE A 1 85 ? 12.891 -4.553 8.027 1.00 82.75 85 PHE A N 1
ATOM 651 C CA . PHE A 1 85 ? 14.159 -3.854 8.290 1.00 82.75 85 PHE A CA 1
ATOM 652 C C . PHE A 1 85 ? 14.000 -2.704 9.304 1.00 82.75 85 PHE A C 1
ATOM 654 O O . PHE A 1 85 ? 13.545 -2.932 10.420 1.00 82.75 85 PHE A O 1
ATOM 661 N N . GLU A 1 86 ? 14.377 -1.483 8.923 1.00 86.69 86 GLU A N 1
ATOM 662 C CA . GLU A 1 86 ? 14.363 -0.276 9.760 1.00 86.69 86 GLU A CA 1
ATOM 663 C C . GLU A 1 86 ? 12.965 0.370 9.849 1.00 86.69 86 GLU A C 1
ATOM 665 O O . GLU A 1 86 ? 12.802 1.395 10.504 1.00 86.69 86 GLU A O 1
ATOM 670 N N . GLY A 1 87 ? 11.949 -0.220 9.204 1.00 89.25 87 GLY A N 1
ATOM 671 C CA . GLY A 1 87 ? 10.604 0.352 9.118 1.00 89.25 87 GLY A CA 1
ATOM 672 C C . GLY A 1 87 ? 10.518 1.539 8.153 1.00 89.25 87 GLY A C 1
ATOM 673 O O . GLY A 1 87 ? 11.494 1.898 7.490 1.00 89.25 87 GLY A O 1
ATOM 674 N N . TRP A 1 88 ? 9.323 2.110 8.007 1.00 93.06 88 TRP A N 1
ATOM 675 C CA . TRP A 1 88 ? 9.080 3.278 7.153 1.00 93.06 88 TRP A CA 1
ATOM 676 C C . TRP A 1 88 ? 9.078 4.581 7.947 1.00 93.06 88 TRP A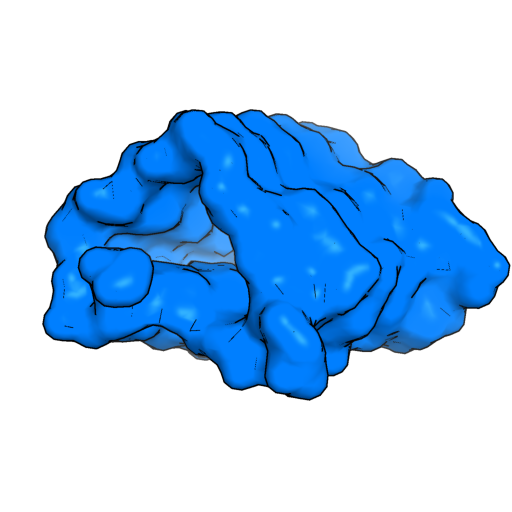 C 1
ATOM 678 O O . TRP A 1 88 ? 8.655 4.619 9.101 1.00 93.06 88 TRP A O 1
ATOM 688 N N . GLU A 1 89 ? 9.457 5.670 7.280 1.00 94.75 89 GLU A N 1
ATOM 689 C CA . GLU A 1 89 ? 9.143 7.020 7.742 1.00 94.75 89 GLU A CA 1
ATOM 690 C C . GLU A 1 89 ? 7.645 7.281 7.504 1.00 94.75 89 GLU A C 1
ATOM 692 O O . GLU A 1 89 ? 7.207 7.444 6.361 1.00 94.75 89 GLU A O 1
ATOM 697 N N . LEU A 1 90 ? 6.848 7.265 8.578 1.00 94.62 90 LEU A N 1
ATOM 698 C CA . LEU A 1 90 ? 5.398 7.467 8.521 1.00 94.62 90 LEU A CA 1
ATOM 699 C C . LEU A 1 90 ? 5.043 8.942 8.739 1.00 94.62 90 LEU A C 1
ATOM 701 O O . LEU A 1 90 ? 5.246 9.462 9.834 1.00 94.62 90 LEU A O 1
ATOM 705 N N . THR A 1 91 ? 4.422 9.591 7.748 1.00 96.50 91 THR A N 1
ATOM 706 C CA . THR A 1 91 ? 4.046 11.015 7.852 1.00 96.50 91 THR A CA 1
ATOM 707 C C . THR A 1 91 ? 2.653 11.283 7.284 1.00 96.50 91 THR A C 1
ATOM 709 O O . THR A 1 91 ? 2.383 10.992 6.127 1.00 96.50 91 THR A O 1
ATOM 712 N N . GLY A 1 92 ? 1.749 11.869 8.075 1.00 96.94 92 GLY A N 1
ATOM 713 C CA . GLY A 1 92 ? 0.450 12.359 7.581 1.00 96.94 92 GLY A CA 1
ATOM 714 C C . GLY A 1 92 ? -0.544 11.286 7.109 1.00 96.94 92 GLY A C 1
ATOM 715 O O . GLY A 1 92 ? -1.487 11.614 6.397 1.00 96.94 92 GLY A O 1
ATOM 716 N N . ASN A 1 93 ? -0.347 10.015 7.467 1.00 97.31 93 ASN A N 1
ATOM 717 C CA . ASN A 1 93 ? -1.266 8.934 7.097 1.00 97.31 93 ASN A CA 1
ATOM 718 C C . ASN A 1 93 ? -2.519 8.920 7.982 1.00 97.31 93 ASN A C 1
ATOM 720 O O . ASN A 1 93 ? -2.454 9.212 9.177 1.00 97.31 93 ASN A O 1
ATOM 724 N N . LEU A 1 94 ? -3.638 8.485 7.408 1.00 97.19 94 LEU A N 1
ATOM 725 C CA . LEU A 1 94 ? -4.855 8.151 8.136 1.00 97.19 94 LEU A CA 1
ATOM 726 C C . LEU A 1 94 ? -4.943 6.632 8.319 1.00 97.19 94 LEU A C 1
ATOM 728 O O . LEU A 1 94 ? -5.098 5.903 7.341 1.00 97.19 94 LEU A O 1
ATOM 732 N N . PHE A 1 95 ? -4.906 6.171 9.569 1.00 96.75 95 PHE A N 1
ATOM 733 C CA . PHE A 1 95 ? -5.160 4.777 9.937 1.00 96.75 95 PHE A CA 1
ATOM 734 C C . PHE A 1 95 ? -6.543 4.657 10.581 1.00 96.75 95 PHE A C 1
ATOM 736 O O . PHE A 1 95 ? -6.805 5.306 11.591 1.00 96.75 95 PHE A O 1
ATOM 743 N N . GLN A 1 96 ? -7.436 3.843 10.014 1.00 96.62 96 GLN A N 1
ATOM 744 C CA . GLN A 1 96 ? -8.811 3.723 10.513 1.00 96.62 96 GLN A CA 1
ATOM 745 C C . GLN A 1 96 ? -9.355 2.302 10.352 1.00 96.62 96 GLN A C 1
ATOM 747 O O . GLN A 1 96 ? -9.312 1.748 9.267 1.00 96.62 96 GLN A O 1
ATOM 752 N N . GLY A 1 97 ? -9.907 1.701 11.408 1.00 95.19 97 GLY A N 1
ATOM 753 C CA . GLY A 1 97 ? -10.581 0.398 11.288 1.00 95.19 97 GLY A CA 1
ATOM 754 C C . GLY A 1 97 ? -9.658 -0.790 10.984 1.00 95.19 97 GLY A C 1
ATOM 755 O O . GLY A 1 97 ? -10.153 -1.869 10.674 1.00 95.19 97 GLY A O 1
ATOM 756 N N . ASN A 1 98 ? -8.331 -0.626 11.078 1.00 95.62 98 ASN A N 1
ATOM 757 C CA . ASN A 1 98 ? -7.417 -1.765 11.006 1.00 95.62 98 ASN A CA 1
ATOM 758 C C . ASN A 1 98 ? -7.459 -2.557 12.322 1.00 95.62 98 ASN A C 1
ATOM 760 O O . ASN A 1 98 ? -7.579 -1.959 13.392 1.00 95.62 98 ASN A O 1
ATOM 764 N N . THR A 1 99 ? -7.349 -3.886 12.257 1.00 95.19 99 THR A N 1
ATOM 765 C CA . THR A 1 99 ? -7.440 -4.738 13.463 1.00 95.19 99 THR A CA 1
ATOM 766 C C . THR A 1 99 ? -6.156 -4.685 14.304 1.00 95.19 99 THR A C 1
ATOM 768 O O . THR A 1 99 ? -6.209 -4.667 15.530 1.00 95.19 99 THR A O 1
ATOM 771 N N . GLU A 1 100 ? -5.002 -4.617 13.645 1.00 90.06 100 GLU A N 1
ATOM 772 C CA . GLU A 1 100 ? -3.650 -4.648 14.203 1.00 90.06 100 GLU A CA 1
ATOM 773 C C . GLU A 1 100 ? -2.749 -3.620 13.483 1.00 90.06 100 GLU A C 1
ATOM 775 O O . GLU A 1 100 ? -3.027 -3.201 12.354 1.00 90.06 100 GLU A O 1
ATOM 780 N N . GLY A 1 101 ? -1.630 -3.231 14.107 1.00 69.62 101 GLY A N 1
ATOM 781 C CA . GLY A 1 101 ? -0.614 -2.382 13.460 1.00 69.62 101 GLY A CA 1
ATOM 782 C C . GLY A 1 101 ? -1.096 -0.961 13.147 1.00 69.62 101 GLY A C 1
ATOM 783 O O . GLY A 1 101 ? -0.772 -0.412 12.090 1.00 69.62 101 GLY A O 1
ATOM 784 N N . SER A 1 102 ? -1.900 -0.389 14.048 1.00 60.41 102 SER A N 1
ATOM 785 C CA . SER A 1 102 ? -2.347 1.008 14.011 1.00 60.41 102 SER A CA 1
ATOM 786 C C . SER A 1 102 ? -1.336 1.893 14.746 1.00 60.41 102 SER A C 1
ATOM 788 O O . SER A 1 102 ? -1.642 2.401 15.819 1.00 60.41 102 SER A O 1
ATOM 790 N N . VAL A 1 103 ? -0.157 2.056 14.136 1.00 56.03 103 VAL A N 1
ATOM 791 C CA . VAL A 1 103 ? 1.028 2.780 14.650 1.00 56.03 103 VAL A CA 1
ATOM 792 C C . VAL A 1 103 ? 1.749 2.074 15.799 1.00 56.03 103 VAL A C 1
ATOM 794 O O . VAL A 1 103 ? 1.196 1.978 16.914 1.00 56.03 103 VAL A O 1
#

Radius of gyration: 11.64 Å; chains: 1; bounding box: 28×25×26 Å